Protein AF-A0A956VU94-F1 (afdb_monomer_lite)

Foldseek 3Di:
DDPPPVCVVCVVVLVVVCVVQQNDPPWDKAWDDDDPPVQWTWIATPNDIDIDGPVSVCVVDDDD

Sequence (64 aa):
RRISEVAEHEVPDLLRFLGNHGFRLGVEVEAVELSRGAGTFTV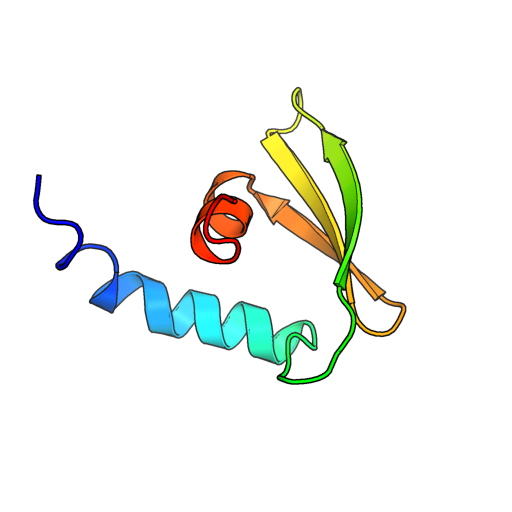RVGGEDVAMSVEVARKIWIDA

pLDDT: mean 76.61, std 17.81, range [35.0, 93.12]

Secondary structure (DSSP, 8-state):
--THHHHHHHHHHHHHHHHHTT--TT--EEEEEEETTTTEEEEEETTEEEEEEHHHHHHHS---

Radius of gyration: 12.46 Å; chains: 1; bounding box: 25×38×25 Å

Structure (mmCIF, N/CA/C/O backbone):
data_AF-A0A956VU94-F1
#
_entry.id   AF-A0A956VU94-F1
#
loop_
_atom_site.group_PDB
_atom_site.id
_atom_site.type_symbol
_atom_site.label_atom_id
_atom_site.label_alt_id
_atom_site.label_comp_id
_atom_site.label_asym_id
_atom_site.label_entity_id
_atom_site.label_seq_id
_atom_site.pdbx_PDB_ins_code
_atom_site.Cartn_x
_atom_site.Cartn_y
_atom_site.Cartn_z
_atom_site.occupancy
_atom_site.B_iso_or_equiv
_atom_site.auth_seq_id
_atom_site.auth_comp_id
_atom_site.auth_asym_id
_atom_site.auth_atom_id
_atom_site.pdbx_PDB_model_num
ATOM 1 N N . ARG A 1 1 ? 6.090 25.086 3.680 1.00 39.00 1 ARG A N 1
ATOM 2 C CA . ARG A 1 1 ? 5.067 24.683 2.681 1.00 39.00 1 ARG A CA 1
ATOM 3 C C . ARG A 1 1 ? 4.007 23.884 3.437 1.00 39.00 1 ARG A C 1
ATOM 5 O O . ARG A 1 1 ? 4.398 23.010 4.197 1.00 39.00 1 ARG A O 1
ATOM 12 N N . ARG A 1 2 ? 2.729 24.284 3.374 1.00 36.28 2 ARG A N 1
ATOM 13 C CA . ARG A 1 2 ? 1.627 23.739 4.194 1.00 36.28 2 ARG A CA 1
ATOM 14 C C . ARG A 1 2 ? 1.279 22.324 3.711 1.00 36.28 2 ARG A C 1
ATOM 16 O O . ARG A 1 2 ? 0.947 22.161 2.548 1.00 36.28 2 ARG A O 1
ATOM 23 N N . ILE A 1 3 ? 1.371 21.338 4.600 1.00 39.31 3 ILE A N 1
ATOM 24 C CA . ILE A 1 3 ? 1.060 19.914 4.353 1.00 39.31 3 ILE A CA 1
ATOM 25 C C . ILE A 1 3 ? -0.467 19.672 4.254 1.00 39.31 3 ILE A C 1
ATOM 27 O O . ILE A 1 3 ? -0.911 18.603 3.858 1.00 39.31 3 ILE A O 1
ATOM 31 N N . SER A 1 4 ? -1.286 20.677 4.569 1.00 38.09 4 SER A N 1
ATOM 32 C CA . SER A 1 4 ? -2.708 20.503 4.873 1.00 38.09 4 SER A CA 1
ATOM 33 C C . SER A 1 4 ? -3.672 20.428 3.683 1.00 38.09 4 SER A C 1
ATOM 35 O O . SER A 1 4 ? -4.748 19.884 3.858 1.00 38.09 4 SER A O 1
ATOM 37 N N . GLU A 1 5 ? -3.332 20.924 2.490 1.00 35.09 5 GLU A N 1
ATOM 38 C CA . GLU A 1 5 ? -4.315 21.010 1.385 1.00 35.09 5 GLU A CA 1
ATOM 39 C C . GLU A 1 5 ? -4.268 19.800 0.431 1.00 35.09 5 GLU A C 1
ATOM 41 O O . GLU A 1 5 ? -5.293 19.371 -0.091 1.00 35.09 5 GLU A O 1
ATOM 46 N N . VAL A 1 6 ? -3.085 19.194 0.259 1.00 43.34 6 VAL A N 1
ATOM 47 C CA . VAL A 1 6 ? -2.888 17.990 -0.576 1.00 43.34 6 VAL A CA 1
ATOM 48 C C . VAL A 1 6 ? -3.415 16.733 0.127 1.00 43.34 6 VAL A C 1
ATOM 50 O O . VAL A 1 6 ? -3.968 15.851 -0.521 1.00 43.34 6 VAL A O 1
ATOM 53 N N . ALA A 1 7 ? -3.322 16.677 1.460 1.00 50.12 7 ALA A N 1
ATOM 54 C CA . ALA A 1 7 ? -3.795 15.534 2.233 1.00 50.12 7 ALA A CA 1
ATOM 55 C C . ALA A 1 7 ? -5.321 15.351 2.133 1.00 50.12 7 ALA A C 1
ATOM 57 O O . ALA A 1 7 ? -5.781 14.242 1.900 1.00 50.12 7 ALA A O 1
ATOM 58 N N . GLU A 1 8 ? -6.128 16.410 2.240 1.00 48.16 8 GLU A N 1
ATOM 59 C CA . GLU A 1 8 ? -7.592 16.258 2.322 1.00 48.16 8 GLU A CA 1
ATOM 60 C C . GLU A 1 8 ? -8.239 15.665 1.055 1.00 48.16 8 GLU A C 1
ATOM 62 O O . GLU A 1 8 ? -9.229 14.943 1.166 1.00 48.16 8 GLU A O 1
ATOM 67 N N . HIS A 1 9 ? -7.669 15.902 -0.133 1.00 53.22 9 HIS A N 1
ATOM 68 C CA . HIS A 1 9 ? -8.219 15.387 -1.397 1.00 53.22 9 HIS A CA 1
ATOM 69 C C . HIS A 1 9 ? -7.706 13.988 -1.766 1.00 53.22 9 HIS A C 1
ATOM 71 O O . HIS A 1 9 ? -8.429 13.228 -2.405 1.00 53.22 9 HIS A O 1
ATOM 77 N N . GLU A 1 10 ? -6.489 13.620 -1.358 1.00 57.62 10 GLU A N 1
ATOM 78 C CA . GLU A 1 10 ? -5.913 12.296 -1.643 1.00 57.62 10 GLU A CA 1
ATOM 79 C C . GLU A 1 10 ? -6.334 11.222 -0.624 1.00 57.62 10 GLU A C 1
ATOM 81 O O . GLU A 1 10 ? -6.268 10.022 -0.904 1.00 57.62 10 GLU A O 1
ATOM 86 N N . VAL A 1 11 ? -6.785 11.640 0.564 1.00 69.50 11 VAL A N 1
ATOM 87 C CA . VAL A 1 11 ? -7.150 10.749 1.674 1.00 69.50 11 VAL A CA 1
ATOM 88 C C . VAL A 1 11 ? -8.281 9.768 1.335 1.00 69.50 11 VAL A C 1
ATOM 90 O O . VAL A 1 11 ? -8.130 8.600 1.687 1.00 69.50 11 VAL A O 1
ATOM 93 N N . PRO A 1 12 ? -9.382 10.129 0.644 1.00 78.88 12 PRO A N 1
ATOM 94 C CA . PRO A 1 12 ? -10.449 9.166 0.355 1.00 78.88 12 PRO A CA 1
ATOM 95 C C . PRO A 1 12 ? -9.984 7.997 -0.519 1.00 78.88 12 PRO A C 1
ATOM 97 O O . PRO A 1 12 ? -10.314 6.842 -0.243 1.00 78.88 12 PRO A O 1
ATOM 100 N N . ASP A 1 13 ? -9.181 8.283 -1.543 1.00 80.69 13 ASP A N 1
ATOM 101 C CA . ASP A 1 13 ? -8.663 7.262 -2.453 1.00 80.69 13 ASP A CA 1
ATOM 102 C C . ASP A 1 13 ? -7.611 6.389 -1.781 1.00 80.69 13 ASP A C 1
ATOM 104 O O . ASP A 1 13 ? -7.636 5.167 -1.946 1.00 80.69 13 ASP A O 1
ATOM 108 N N . LEU A 1 14 ? -6.753 6.989 -0.954 1.00 78.88 14 LEU A N 1
ATOM 109 C CA . LEU A 1 14 ? -5.789 6.255 -0.146 1.00 78.88 14 LEU A CA 1
ATOM 110 C C . LEU A 1 14 ? -6.485 5.348 0.877 1.00 78.88 14 LEU A C 1
ATOM 112 O O . LEU A 1 14 ? -6.158 4.170 0.970 1.00 78.88 14 LEU A O 1
ATOM 116 N N . LEU A 1 15 ? -7.480 5.851 1.608 1.00 81.12 15 LEU A N 1
ATOM 117 C CA . LEU A 1 15 ? -8.242 5.051 2.572 1.00 81.12 15 LEU A CA 1
ATOM 118 C C . LEU A 1 15 ? -8.998 3.909 1.888 1.00 81.12 15 LEU A C 1
ATOM 120 O O . LEU A 1 15 ? -9.048 2.799 2.419 1.00 81.12 15 LEU A O 1
ATOM 124 N N . ARG A 1 16 ? -9.552 4.152 0.695 1.00 84.44 16 ARG A N 1
ATOM 125 C CA . ARG A 1 16 ? -10.192 3.109 -0.113 1.00 84.44 16 ARG A CA 1
ATOM 126 C C . ARG A 1 16 ? -9.187 2.056 -0.572 1.00 84.44 16 ARG A C 1
ATOM 128 O O . ARG A 1 16 ? -9.480 0.870 -0.461 1.00 84.44 16 ARG A O 1
ATOM 135 N N . PHE A 1 17 ? -8.015 2.470 -1.048 1.00 84.12 17 PHE A N 1
ATOM 136 C CA . PHE A 1 17 ? -6.918 1.562 -1.384 1.00 84.12 17 PHE A CA 1
ATOM 137 C C . PHE A 1 17 ? -6.546 0.691 -0.176 1.00 84.12 17 PHE A C 1
ATOM 139 O O . PHE A 1 17 ? -6.580 -0.534 -0.267 1.00 84.12 17 PHE A O 1
ATOM 146 N N . LEU A 1 18 ? -6.301 1.309 0.980 1.00 84.69 18 LEU A N 1
ATOM 147 C CA . LEU A 1 18 ? -5.968 0.605 2.217 1.00 84.69 18 LEU A CA 1
ATOM 148 C C . LEU A 1 18 ? -7.055 -0.412 2.605 1.00 84.69 18 LEU A C 1
ATOM 150 O O . LEU A 1 18 ? -6.753 -1.579 2.856 1.00 84.69 18 LEU A O 1
ATOM 154 N N . GLY A 1 19 ? -8.326 -0.003 2.578 1.00 84.25 19 GLY A N 1
ATOM 155 C CA . GLY A 1 19 ? -9.457 -0.876 2.893 1.00 84.25 19 GLY A CA 1
ATOM 156 C C . GLY A 1 19 ? -9.610 -2.061 1.935 1.00 84.25 19 GLY A C 1
ATOM 157 O O . GLY A 1 19 ? -9.881 -3.176 2.389 1.00 84.25 19 GLY A O 1
ATOM 158 N N . ASN A 1 20 ? -9.397 -1.839 0.635 1.00 88.88 20 ASN A N 1
ATOM 159 C CA . ASN A 1 20 ? -9.472 -2.877 -0.397 1.00 88.88 20 ASN A CA 1
ATOM 160 C C . ASN A 1 20 ? -8.334 -3.900 -0.296 1.00 88.88 20 ASN A C 1
ATOM 162 O O . ASN A 1 20 ? -8.526 -5.051 -0.673 1.00 88.88 20 ASN A O 1
ATOM 166 N N . HIS A 1 21 ? -7.177 -3.490 0.226 1.00 86.00 21 HIS A N 1
ATOM 167 C CA . HIS A 1 21 ? -5.977 -4.322 0.339 1.00 86.00 21 HIS A CA 1
ATOM 168 C C . HIS A 1 21 ? -5.709 -4.817 1.769 1.00 86.00 21 HIS A C 1
ATOM 170 O O . HIS A 1 21 ? -4.596 -5.206 2.104 1.00 86.00 21 HIS A O 1
ATOM 176 N N . GLY A 1 22 ? -6.726 -4.789 2.636 1.00 85.25 22 GLY A N 1
ATOM 177 C CA . GLY A 1 22 ? -6.657 -5.421 3.956 1.00 85.25 22 GLY A CA 1
ATOM 178 C C . GLY A 1 22 ? -5.856 -4.659 5.013 1.00 85.25 22 GLY A C 1
ATOM 179 O O . GLY A 1 22 ? -5.707 -5.162 6.127 1.00 85.25 22 GLY A O 1
ATOM 180 N N . PHE A 1 23 ? -5.404 -3.436 4.726 1.00 84.25 23 PHE A N 1
ATOM 181 C CA . PHE A 1 23 ? -4.7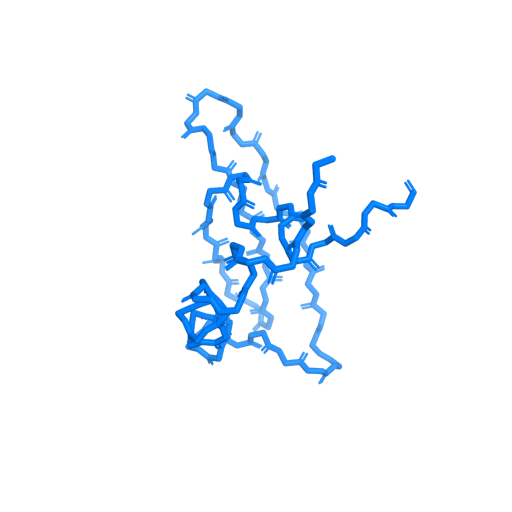38 -2.589 5.711 1.00 84.25 23 PHE A CA 1
ATOM 182 C C . PHE A 1 23 ? -5.750 -2.163 6.776 1.00 84.25 23 PHE A C 1
ATOM 184 O O . PHE A 1 23 ? -6.654 -1.358 6.533 1.00 84.25 23 PHE A O 1
ATOM 191 N N . ARG A 1 24 ? -5.620 -2.740 7.969 1.00 80.81 24 ARG A N 1
ATOM 192 C CA . ARG A 1 24 ? -6.506 -2.501 9.111 1.00 80.81 24 ARG A CA 1
ATOM 193 C C . ARG A 1 24 ? -5.686 -2.426 10.390 1.00 80.81 24 ARG A C 1
ATOM 195 O O . ARG A 1 24 ? -4.587 -2.968 10.472 1.00 80.81 24 ARG A O 1
ATOM 202 N N . LEU A 1 25 ? -6.248 -1.776 11.405 1.00 76.19 25 LEU A N 1
ATOM 203 C CA . LEU A 1 25 ? -5.637 -1.734 12.731 1.00 76.19 25 LEU A CA 1
ATOM 204 C C . LEU A 1 25 ? -5.434 -3.159 13.266 1.00 76.19 25 LEU A C 1
ATOM 206 O O . LEU A 1 25 ? -6.360 -3.968 13.243 1.00 76.19 25 LEU A O 1
ATOM 210 N N . GLY A 1 26 ? -4.222 -3.441 13.747 1.00 76.50 26 GLY A N 1
ATOM 211 C CA . GLY A 1 26 ? -3.845 -4.745 14.297 1.00 76.50 26 GLY A CA 1
ATOM 212 C C . GLY A 1 26 ? -3.429 -5.801 13.267 1.00 76.50 26 GLY A C 1
ATOM 213 O O . GLY A 1 26 ? -3.093 -6.908 13.672 1.00 76.50 26 GLY A O 1
ATOM 214 N N . VAL A 1 27 ? -3.430 -5.487 11.966 1.00 79.88 27 VAL A N 1
ATOM 215 C CA . VAL A 1 27 ? -2.862 -6.368 10.933 1.00 79.88 27 VAL A CA 1
ATOM 216 C C . VAL A 1 27 ? -1.363 -6.102 10.813 1.00 79.88 27 VAL A C 1
ATOM 218 O O . VAL A 1 27 ? -0.949 -4.950 10.681 1.00 79.88 27 VAL A O 1
ATOM 221 N N . GLU A 1 28 ? -0.555 -7.162 10.856 1.00 80.75 28 GLU A N 1
ATOM 222 C CA . GLU A 1 28 ? 0.880 -7.071 10.583 1.00 80.75 28 GLU A CA 1
ATOM 223 C C . GLU A 1 28 ? 1.136 -6.726 9.116 1.00 80.75 28 GLU A C 1
ATOM 225 O O . GLU A 1 28 ? 0.499 -7.267 8.205 1.00 80.75 28 GLU A O 1
ATOM 230 N N . VAL A 1 29 ? 2.086 -5.815 8.912 1.00 83.81 29 VAL A N 1
ATOM 231 C CA . VAL A 1 29 ? 2.546 -5.400 7.591 1.00 83.81 29 VAL A CA 1
ATOM 232 C C . VAL A 1 29 ? 4.051 -5.584 7.520 1.00 83.81 29 VAL A C 1
ATOM 234 O O . VAL A 1 29 ? 4.793 -4.971 8.288 1.00 83.81 29 VAL A O 1
ATOM 237 N N . GLU A 1 30 ? 4.501 -6.402 6.576 1.00 87.19 30 GLU A N 1
ATOM 238 C CA . GLU A 1 30 ? 5.918 -6.698 6.376 1.00 87.19 30 GLU A CA 1
ATOM 239 C C . GLU A 1 30 ? 6.422 -6.064 5.082 1.00 87.19 30 GLU A C 1
ATOM 241 O O . GLU A 1 30 ? 5.778 -6.156 4.038 1.00 87.19 30 GLU A O 1
ATOM 246 N N . ALA A 1 31 ? 7.600 -5.443 5.123 1.00 85.62 31 ALA A N 1
ATOM 247 C CA . ALA A 1 31 ? 8.270 -4.986 3.914 1.00 85.62 31 ALA A CA 1
ATOM 248 C C . ALA A 1 31 ? 8.848 -6.189 3.155 1.00 85.62 31 ALA A C 1
ATOM 250 O O . ALA A 1 31 ? 9.676 -6.918 3.699 1.00 85.62 31 ALA A O 1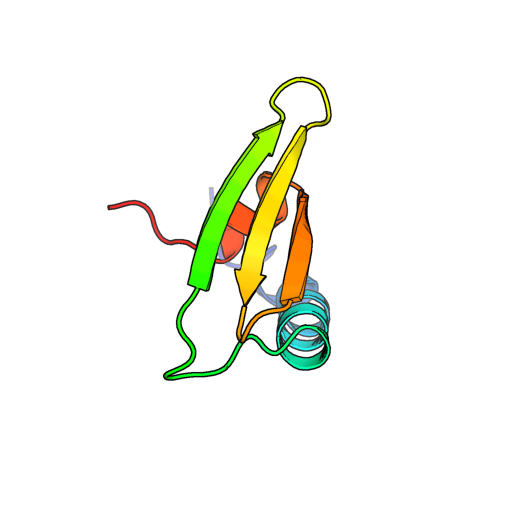
ATOM 251 N N . VAL A 1 32 ? 8.438 -6.378 1.899 1.00 90.75 32 VAL A N 1
ATOM 252 C CA . VAL A 1 32 ? 8.905 -7.489 1.054 1.00 90.75 32 VAL A CA 1
ATOM 253 C C . VAL A 1 32 ? 10.006 -7.020 0.110 1.00 90.75 32 VAL A C 1
ATOM 255 O O . VAL A 1 32 ? 11.079 -7.617 0.066 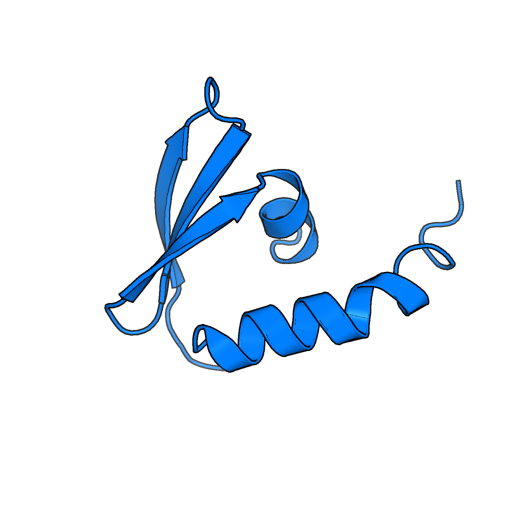1.00 90.75 32 VAL A O 1
ATOM 258 N N . GLU A 1 33 ? 9.763 -5.941 -0.639 1.00 92.25 33 GLU A N 1
ATOM 259 C CA . GLU A 1 33 ? 10.704 -5.464 -1.656 1.00 92.25 33 GLU A CA 1
ATOM 260 C C . GLU A 1 33 ? 10.596 -3.953 -1.885 1.00 92.25 33 GLU A C 1
ATOM 262 O O . GLU A 1 33 ? 9.507 -3.385 -1.927 1.00 92.25 33 GLU A O 1
ATOM 267 N N . LEU A 1 34 ? 11.741 -3.306 -2.115 1.00 90.38 34 LEU A N 1
ATOM 268 C CA . LEU A 1 34 ? 11.816 -1.958 -2.670 1.00 90.38 34 LEU A CA 1
ATOM 269 C C . LEU A 1 34 ? 12.512 -1.996 -4.035 1.00 90.38 34 LEU A C 1
ATOM 271 O O . LEU A 1 34 ? 13.743 -2.055 -4.111 1.00 90.38 34 LEU A O 1
ATOM 275 N N . SER A 1 35 ? 11.740 -1.864 -5.113 1.00 91.19 35 SER A N 1
ATOM 276 C CA . SER A 1 35 ? 12.288 -1.737 -6.463 1.00 91.19 35 SER A CA 1
ATOM 277 C C . SER A 1 35 ? 12.500 -0.268 -6.808 1.00 91.19 35 SER A C 1
ATOM 279 O O . SER A 1 35 ? 11.607 0.439 -7.281 1.00 91.19 35 SER A O 1
ATOM 281 N N . ARG A 1 36 ? 13.728 0.215 -6.594 1.00 84.94 36 ARG A N 1
ATOM 282 C CA . ARG A 1 36 ? 14.096 1.608 -6.906 1.00 84.94 36 ARG A CA 1
ATOM 283 C C . ARG A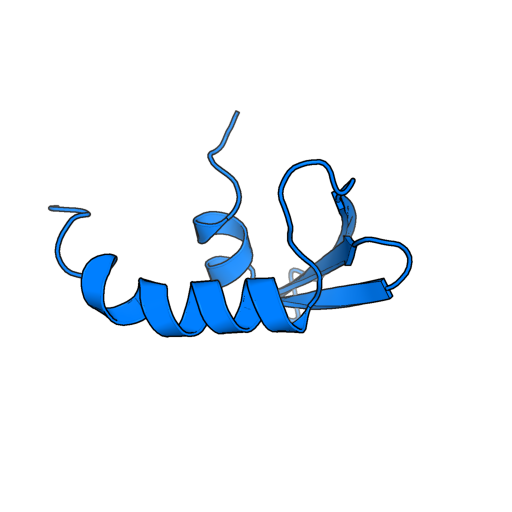 1 36 ? 14.003 1.932 -8.399 1.00 84.94 36 ARG A C 1
ATOM 285 O O . ARG A 1 36 ? 13.729 3.075 -8.739 1.00 84.94 36 ARG A O 1
ATOM 292 N N . GLY A 1 37 ? 14.225 0.942 -9.267 1.00 90.56 37 GLY A N 1
ATOM 293 C CA . GLY A 1 37 ? 14.125 1.107 -10.720 1.00 90.56 37 GLY A CA 1
ATOM 294 C C . GLY A 1 37 ? 12.682 1.258 -11.204 1.00 90.56 37 GLY A C 1
ATOM 295 O O . GLY A 1 37 ? 12.420 2.081 -12.074 1.00 90.56 37 GLY A O 1
ATOM 296 N N . ALA A 1 38 ? 11.749 0.504 -10.613 1.00 88.31 38 ALA A N 1
ATOM 297 C CA . ALA A 1 38 ? 10.325 0.588 -10.941 1.00 88.31 38 ALA A CA 1
ATOM 298 C C . ALA A 1 38 ? 9.574 1.660 -10.129 1.00 88.31 38 ALA A C 1
ATOM 300 O O . ALA A 1 38 ? 8.437 1.992 -10.452 1.00 88.31 38 ALA A O 1
ATOM 301 N N . GLY A 1 39 ? 10.188 2.199 -9.071 1.00 90.38 39 GLY A N 1
ATOM 302 C CA . GLY A 1 39 ? 9.543 3.155 -8.170 1.00 90.38 39 GLY A CA 1
ATOM 303 C C . GLY A 1 39 ? 8.440 2.528 -7.314 1.00 90.38 39 GLY A C 1
ATOM 304 O O . GLY A 1 39 ? 7.533 3.238 -6.869 1.00 90.38 39 GLY A O 1
ATOM 305 N N . THR A 1 40 ? 8.512 1.215 -7.078 1.00 92.00 40 THR A N 1
ATOM 306 C CA . THR A 1 40 ? 7.507 0.448 -6.340 1.00 92.00 40 THR A CA 1
ATOM 307 C C . THR A 1 40 ? 8.044 -0.081 -5.016 1.00 92.00 40 THR A C 1
ATOM 309 O O . THR A 1 40 ? 9.227 -0.397 -4.869 1.00 92.00 40 THR A O 1
ATOM 312 N N . PHE A 1 41 ? 7.144 -0.180 -4.048 1.00 90.62 41 PHE A N 1
ATOM 313 C CA . PHE A 1 41 ? 7.352 -0.808 -2.758 1.00 90.62 41 PHE A CA 1
ATOM 314 C C . PHE A 1 41 ? 6.290 -1.888 -2.572 1.00 90.62 41 PHE A C 1
ATOM 316 O O . PHE A 1 41 ? 5.098 -1.613 -2.721 1.00 90.62 41 PHE A O 1
ATOM 323 N N . THR A 1 42 ? 6.728 -3.106 -2.284 1.00 93.00 42 THR A N 1
ATOM 324 C CA . THR A 1 42 ? 5.858 -4.258 -2.062 1.00 93.00 42 THR A CA 1
ATOM 325 C C . THR A 1 42 ? 5.868 -4.606 -0.587 1.00 93.00 42 THR A C 1
ATOM 327 O O . THR A 1 42 ? 6.933 -4.755 0.020 1.00 93.00 42 THR A O 1
ATOM 330 N N . VAL A 1 43 ? 4.676 -4.762 -0.025 1.00 90.62 43 VAL A N 1
ATOM 331 C CA . VAL A 1 43 ? 4.470 -5.192 1.358 1.00 90.62 43 VAL A CA 1
ATOM 332 C C . VAL A 1 43 ? 3.573 -6.413 1.405 1.00 90.62 43 VAL A C 1
ATOM 334 O O . VAL A 1 43 ? 2.765 -6.615 0.501 1.00 90.62 43 VAL A O 1
ATOM 337 N N . ARG A 1 44 ? 3.689 -7.193 2.476 1.00 91.75 44 ARG A N 1
ATOM 338 C CA . ARG A 1 44 ? 2.768 -8.280 2.784 1.00 91.75 44 ARG A CA 1
ATOM 339 C C . ARG A 1 44 ? 1.800 -7.839 3.865 1.00 91.75 44 ARG A C 1
ATOM 341 O O . ARG A 1 44 ? 2.238 -7.404 4.927 1.00 91.75 44 ARG A O 1
ATOM 348 N N . VAL A 1 45 ? 0.504 -7.961 3.598 1.00 89.31 45 VAL A N 1
ATOM 349 C CA . VAL A 1 45 ? -0.583 -7.595 4.518 1.00 89.31 45 VAL A CA 1
ATOM 350 C C . VAL A 1 45 ? -1.503 -8.791 4.658 1.00 89.31 45 VAL A C 1
ATOM 352 O O . VAL A 1 45 ? -2.099 -9.230 3.679 1.00 89.31 45 VAL A O 1
ATOM 355 N N . GLY A 1 46 ? -1.600 -9.366 5.858 1.00 83.38 46 GLY A N 1
ATOM 356 C CA . GLY A 1 46 ? -2.477 -10.524 6.083 1.00 83.38 46 GLY A CA 1
ATOM 357 C C . GLY A 1 46 ? -2.197 -11.723 5.159 1.00 83.38 46 GLY A C 1
ATOM 358 O O . GLY A 1 46 ? -3.107 -12.494 4.875 1.00 83.38 46 GLY A O 1
ATOM 359 N N . GLY A 1 47 ? -0.957 -11.866 4.677 1.00 85.81 47 GLY A N 1
ATOM 360 C CA . GLY A 1 47 ? -0.543 -12.929 3.754 1.00 85.81 47 GLY A CA 1
ATOM 361 C C . GLY A 1 47 ? -0.638 -12.587 2.262 1.00 85.81 47 GLY A C 1
ATOM 362 O O . GLY A 1 47 ? -0.197 -13.397 1.451 1.00 85.81 47 GLY A O 1
ATOM 363 N N . GLU A 1 48 ? -1.148 -11.410 1.889 1.00 89.25 48 GLU A N 1
ATOM 364 C CA . GLU A 1 48 ? -1.224 -10.957 0.493 1.00 89.25 48 GLU A CA 1
ATOM 365 C C . GLU A 1 48 ? -0.147 -9.919 0.164 1.00 89.25 48 GLU A C 1
ATOM 367 O O . GLU A 1 48 ? 0.115 -9.013 0.956 1.00 89.25 48 GLU A O 1
ATOM 372 N N . ASP A 1 49 ? 0.450 -10.031 -1.026 1.00 93.12 49 ASP A N 1
ATOM 373 C CA . ASP A 1 49 ? 1.438 -9.071 -1.519 1.00 93.12 49 ASP A CA 1
ATOM 374 C C . ASP A 1 49 ? 0.765 -7.900 -2.224 1.00 93.12 49 ASP A C 1
ATOM 376 O O . ASP A 1 49 ? 0.039 -8.064 -3.207 1.00 93.12 49 ASP A O 1
ATOM 380 N N . VAL A 1 50 ? 1.063 -6.697 -1.744 1.00 91.88 50 VAL A N 1
ATOM 381 C CA . VAL A 1 50 ? 0.529 -5.444 -2.268 1.00 91.88 50 VAL A CA 1
ATOM 382 C C . VAL A 1 50 ? 1.686 -4.570 -2.723 1.00 91.88 50 VAL A C 1
ATOM 384 O O . VAL A 1 50 ? 2.483 -4.094 -1.914 1.00 91.88 50 VAL A O 1
ATOM 387 N N . ALA A 1 51 ? 1.762 -4.337 -4.032 1.00 91.94 51 ALA A N 1
ATOM 388 C CA . ALA A 1 51 ? 2.698 -3.394 -4.625 1.00 91.94 51 ALA A CA 1
ATOM 389 C C . ALA A 1 51 ? 2.053 -2.006 -4.739 1.00 91.94 51 ALA A C 1
ATOM 391 O O . ALA A 1 51 ? 0.937 -1.858 -5.238 1.00 91.94 51 ALA A O 1
ATOM 392 N N . MET A 1 52 ? 2.776 -0.978 -4.309 1.00 88.81 52 MET A N 1
ATOM 393 C CA . MET A 1 52 ? 2.360 0.422 -4.403 1.00 88.81 52 MET A CA 1
ATOM 394 C C . MET A 1 52 ? 3.528 1.307 -4.827 1.00 88.81 52 MET A C 1
ATOM 396 O O . MET A 1 52 ? 4.681 0.882 -4.808 1.00 88.81 52 MET A O 1
ATOM 400 N N . SER A 1 53 ? 3.256 2.554 -5.210 1.00 88.38 53 SER A N 1
ATOM 401 C CA . SER A 1 53 ? 4.339 3.504 -5.459 1.00 88.38 53 SER A CA 1
ATOM 402 C C . SER A 1 53 ? 5.051 3.861 -4.152 1.00 88.38 53 SER A C 1
ATOM 404 O O . SER A 1 53 ? 4.447 3.900 -3.076 1.00 88.38 53 SER A O 1
ATOM 406 N N . VAL A 1 54 ? 6.339 4.188 -4.244 1.00 86.44 54 VAL A N 1
ATOM 407 C CA . VAL A 1 54 ? 7.110 4.682 -3.089 1.00 86.44 54 VAL A CA 1
ATOM 408 C C . VAL A 1 54 ? 6.478 5.944 -2.484 1.00 86.44 54 VAL A C 1
ATOM 410 O O . VAL A 1 54 ? 6.574 6.170 -1.281 1.00 86.44 54 VAL A O 1
ATOM 413 N N . GLU A 1 55 ? 5.803 6.761 -3.294 1.00 83.12 55 GLU A N 1
ATOM 414 C CA . GLU A 1 55 ? 5.080 7.938 -2.811 1.00 83.12 55 GLU A CA 1
ATOM 415 C C . GLU A 1 55 ? 3.905 7.562 -1.900 1.00 83.12 55 GLU A C 1
ATOM 417 O O . GLU A 1 55 ? 3.765 8.138 -0.822 1.00 83.12 55 GLU A O 1
ATOM 422 N N . VAL A 1 56 ? 3.096 6.575 -2.295 1.00 81.69 56 VAL A N 1
ATOM 423 C CA . VAL A 1 56 ? 1.984 6.076 -1.472 1.00 81.69 56 VAL A CA 1
ATOM 424 C C . VAL A 1 56 ? 2.513 5.448 -0.185 1.00 81.69 56 VAL A C 1
ATOM 426 O O . VAL A 1 56 ? 2.007 5.760 0.890 1.00 81.69 56 VAL A O 1
ATOM 429 N N . ALA A 1 57 ? 3.586 4.657 -0.264 1.00 83.69 57 ALA A N 1
ATOM 430 C CA . ALA A 1 57 ? 4.222 4.082 0.921 1.00 83.69 57 ALA A CA 1
ATOM 431 C C . ALA A 1 57 ? 4.668 5.171 1.918 1.00 83.69 57 ALA A C 1
ATOM 433 O O . ALA A 1 57 ? 4.383 5.080 3.108 1.00 83.69 57 ALA A O 1
ATOM 434 N N . ARG A 1 58 ? 5.273 6.266 1.446 1.00 81.50 58 ARG A N 1
ATOM 435 C CA . ARG A 1 58 ? 5.667 7.398 2.311 1.00 81.50 58 ARG A CA 1
ATOM 436 C C . ARG A 1 58 ? 4.494 8.127 2.968 1.00 81.50 58 ARG A C 1
ATOM 438 O O . ARG A 1 58 ? 4.687 8.769 3.991 1.00 81.50 58 ARG A O 1
ATOM 445 N N . LYS A 1 59 ? 3.297 8.073 2.379 1.00 77.25 59 LYS A N 1
ATOM 446 C CA . LYS A 1 59 ? 2.082 8.648 2.982 1.00 77.25 59 LYS A CA 1
ATOM 447 C C . LYS A 1 59 ? 1.524 7.756 4.099 1.00 77.25 59 LYS A C 1
ATOM 449 O O . LYS A 1 59 ? 0.823 8.259 4.970 1.00 77.25 59 LYS A O 1
ATOM 454 N N . ILE A 1 60 ? 1.826 6.456 4.072 1.00 74.50 60 ILE A N 1
ATOM 455 C CA . ILE A 1 60 ? 1.347 5.463 5.046 1.00 74.50 60 ILE A CA 1
ATOM 456 C C . ILE A 1 60 ? 2.310 5.344 6.234 1.00 74.50 60 ILE A C 1
ATOM 458 O O . ILE A 1 60 ? 1.868 5.301 7.381 1.00 74.50 60 ILE A O 1
ATOM 462 N N . TRP A 1 61 ? 3.618 5.307 5.975 1.00 69.75 61 TRP A N 1
ATOM 463 C CA . TRP A 1 61 ? 4.639 5.208 7.015 1.00 69.75 61 TRP A CA 1
ATOM 464 C C . TRP A 1 61 ? 5.147 6.592 7.412 1.00 69.75 61 TRP A C 1
ATOM 466 O O . TRP A 1 61 ? 5.744 7.301 6.606 1.00 69.75 61 TRP A O 1
ATOM 476 N N . ILE A 1 62 ? 4.942 6.959 8.677 1.00 48.84 62 ILE A N 1
ATOM 477 C CA . ILE A 1 62 ? 5.655 8.075 9.300 1.00 48.84 62 ILE A CA 1
ATOM 478 C C . ILE A 1 62 ? 7.072 7.564 9.584 1.00 48.84 62 ILE A C 1
ATOM 480 O O . ILE A 1 62 ? 7.214 6.549 10.265 1.00 48.84 62 ILE A O 1
ATOM 484 N N . ASP A 1 63 ? 8.083 8.225 9.011 1.00 40.72 63 ASP A N 1
ATOM 485 C CA . ASP A 1 63 ? 9.507 7.985 9.293 1.00 40.72 63 ASP A CA 1
ATOM 486 C C . ASP A 1 63 ? 9.734 7.776 10.802 1.00 40.72 63 ASP A C 1
ATOM 488 O O . ASP A 1 63 ? 9.204 8.531 11.625 1.00 40.72 63 ASP A O 1
ATOM 492 N N . ALA A 1 64 ? 10.535 6.765 11.144 1.00 35.00 64 ALA A N 1
ATOM 493 C CA . ALA A 1 64 ? 11.213 6.688 12.435 1.00 35.00 64 ALA A CA 1
ATOM 494 C C . ALA A 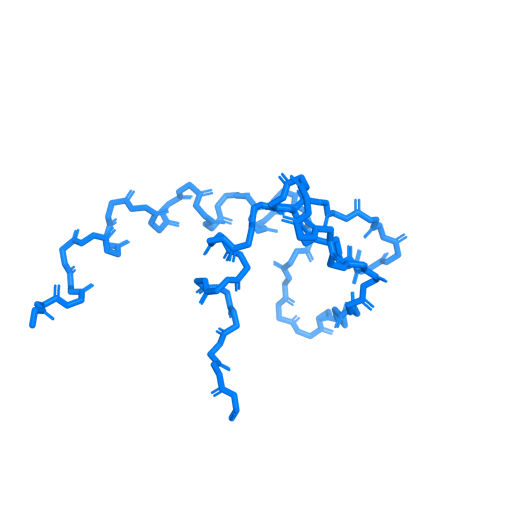1 64 ? 12.549 7.436 12.355 1.00 35.00 64 ALA A C 1
ATOM 496 O O . ALA A 1 64 ? 13.244 7.275 11.324 1.00 35.00 64 ALA A O 1
#